Protein AF-A0A699ZDT5-F1 (afdb_monomer_lite)

Organism: Haematococcus lacustris (NCBI:txid44745)

pLDDT: mean 91.85, std 11.09, range [44.22, 98.12]

InterPro domains:
  IPR053844 Allophanate hydrolase, C-terminal domain [PF21986] (3-74)

Secondary structure (DSSP, 8-state):
----------------GGGHHHHHHHH--TTEEEEEEE-TTS-EEEEEEE-GGGTTTS-S---GGGSSHHHHHHHH--

Radius of gyration: 14.57 Å; chains: 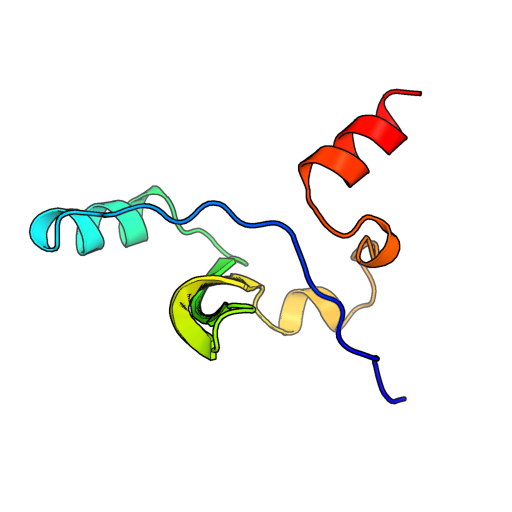1; bounding box: 39×36×28 Å

Structure (mmCIF, N/CA/C/O backbone):
data_AF-A0A699ZDT5-F1
#
_entry.id   AF-A0A699ZDT5-F1
#
loop_
_atom_site.group_PDB
_atom_site.id
_atom_site.type_symbol
_atom_site.label_atom_id
_atom_site.label_alt_id
_atom_site.label_comp_id
_atom_site.label_asym_id
_atom_site.label_entity_id
_atom_site.label_seq_id
_atom_site.pdbx_PDB_ins_code
_atom_site.Cartn_x
_atom_site.Cartn_y
_atom_site.Cartn_z
_atom_site.occupancy
_atom_site.B_iso_or_equiv
_atom_site.auth_seq_id
_atom_site.auth_comp_id
_atom_site.auth_asym_id
_atom_site.auth_atom_id
_atom_site.pdbx_PDB_model_num
ATOM 1 N N . MET A 1 1 ? 23.233 0.909 5.595 1.00 44.22 1 MET A N 1
ATOM 2 C CA . MET A 1 1 ? 22.702 2.280 5.707 1.00 44.22 1 MET A CA 1
ATOM 3 C C . MET A 1 1 ? 21.315 2.146 6.288 1.00 44.22 1 MET A C 1
ATOM 5 O O . MET A 1 1 ? 20.544 1.335 5.793 1.00 44.22 1 MET A O 1
ATOM 9 N N . GLU A 1 2 ? 21.059 2.811 7.404 1.00 44.81 2 GLU A N 1
ATOM 10 C CA . GLU A 1 2 ? 19.776 2.762 8.096 1.00 44.81 2 GLU A CA 1
ATOM 11 C C . GLU A 1 2 ? 18.804 3.648 7.308 1.00 44.81 2 GLU A C 1
ATOM 13 O O . GLU A 1 2 ? 18.910 4.873 7.330 1.00 44.81 2 GLU A O 1
ATOM 18 N N . HIS A 1 3 ? 17.929 3.042 6.504 1.00 55.97 3 HIS A N 1
ATOM 19 C CA . HIS A 1 3 ? 16.833 3.788 5.896 1.00 55.97 3 HIS A CA 1
ATOM 20 C C . HIS A 1 3 ? 15.861 4.125 7.023 1.00 55.97 3 HIS A C 1
ATOM 22 O O . HIS A 1 3 ? 15.134 3.253 7.496 1.00 55.97 3 HIS A O 1
ATOM 28 N N . ALA A 1 4 ? 15.895 5.368 7.503 1.00 73.94 4 ALA A N 1
ATOM 29 C CA . ALA A 1 4 ? 14.925 5.839 8.477 1.00 73.94 4 ALA A CA 1
ATOM 30 C C . ALA A 1 4 ? 13.521 5.700 7.870 1.00 73.94 4 ALA A C 1
ATOM 32 O O . ALA A 1 4 ? 13.234 6.276 6.817 1.00 73.94 4 ALA A O 1
ATOM 33 N N . GLY A 1 5 ? 12.667 4.900 8.510 1.00 83.44 5 GLY A N 1
ATOM 34 C CA . GLY A 1 5 ? 11.271 4.768 8.108 1.00 83.44 5 GLY A CA 1
ATOM 35 C C . GLY A 1 5 ? 10.560 6.120 8.177 1.00 83.44 5 GLY A C 1
ATOM 36 O O . GLY A 1 5 ? 10.853 6.946 9.042 1.00 83.44 5 GLY A O 1
ATOM 37 N N . ARG A 1 6 ? 9.619 6.348 7.260 1.00 92.00 6 ARG A N 1
ATOM 38 C CA . ARG A 1 6 ? 8.691 7.483 7.303 1.00 92.00 6 ARG A CA 1
ATOM 39 C C . ARG A 1 6 ? 7.262 6.982 7.455 1.00 92.00 6 ARG A C 1
ATOM 41 O O . ARG A 1 6 ? 6.957 5.844 7.108 1.00 92.00 6 ARG A O 1
ATOM 48 N N . GLN A 1 7 ? 6.408 7.846 7.986 1.00 94.50 7 GLN A N 1
ATOM 49 C CA . GLN A 1 7 ? 4.964 7.650 7.964 1.00 94.50 7 GLN A CA 1
ATOM 50 C C . GLN A 1 7 ? 4.412 8.102 6.609 1.00 94.50 7 GLN A C 1
ATOM 52 O O . GLN A 1 7 ? 4.950 9.024 5.990 1.00 94.50 7 GLN A O 1
ATOM 57 N N . PHE A 1 8 ? 3.348 7.441 6.160 1.00 96.38 8 PHE A N 1
ATOM 58 C CA . PHE A 1 8 ? 2.696 7.714 4.885 1.00 96.38 8 PHE A CA 1
ATOM 59 C C . PHE A 1 8 ? 1.191 7.855 5.091 1.00 96.38 8 PHE A C 1
ATOM 61 O O . PHE A 1 8 ? 0.598 7.060 5.820 1.00 96.38 8 PHE A O 1
ATOM 68 N N . GLU A 1 9 ? 0.565 8.822 4.423 1.00 97.38 9 GLU A N 1
ATOM 69 C CA . GLU A 1 9 ? -0.893 8.891 4.358 1.00 97.38 9 GLU A CA 1
ATOM 70 C C . GLU A 1 9 ? -1.465 7.660 3.647 1.00 97.38 9 GLU A C 1
ATOM 72 O O . GLU A 1 9 ? -1.000 7.263 2.572 1.00 97.38 9 GLU A O 1
ATOM 77 N N . VAL A 1 10 ? -2.508 7.079 4.239 1.00 97.56 10 VAL A N 1
ATOM 78 C CA . VAL A 1 10 ? -3.207 5.899 3.726 1.00 97.56 10 VAL A CA 1
ATOM 79 C C . VAL A 1 10 ? -4.717 6.079 3.827 1.00 97.56 10 VAL A C 1
ATOM 81 O O . VAL A 1 10 ? -5.222 6.824 4.664 1.00 97.56 10 VAL A O 1
ATOM 84 N N . GLU A 1 11 ? -5.450 5.351 2.990 1.00 97.81 11 GLU A N 1
ATOM 85 C CA . GLU A 1 11 ? -6.901 5.220 3.091 1.00 97.81 11 GLU A CA 1
ATOM 86 C C . GLU A 1 11 ? -7.231 3.790 3.540 1.00 97.81 11 GLU A C 1
ATOM 88 O O . GLU A 1 11 ? -6.779 2.820 2.925 1.00 97.81 11 GLU A O 1
ATOM 93 N N . VAL A 1 12 ? -8.021 3.646 4.608 1.00 97.19 12 VAL A N 1
ATOM 94 C CA . VAL A 1 12 ? -8.448 2.338 5.125 1.00 97.19 12 VAL A CA 1
ATOM 95 C C . VAL A 1 12 ? -9.851 2.025 4.618 1.00 97.19 12 VAL A C 1
ATOM 97 O O . VAL A 1 12 ? -10.794 2.778 4.851 1.00 97.19 12 VAL A O 1
ATOM 100 N N . TRP A 1 13 ? -9.989 0.882 3.948 1.00 97.00 13 TRP A N 1
ATOM 101 C CA . TRP A 1 13 ? -11.239 0.432 3.340 1.00 97.00 13 TRP A CA 1
ATOM 102 C C . TRP A 1 13 ? -11.674 -0.918 3.909 1.00 97.00 13 TRP A C 1
ATOM 104 O O . TRP A 1 13 ? -10.849 -1.797 4.159 1.00 97.00 13 TRP A O 1
ATOM 114 N N . SER A 1 14 ? -12.985 -1.114 4.063 1.00 96.38 14 SER A N 1
ATOM 115 C CA . SER A 1 14 ? -13.558 -2.423 4.374 1.00 96.38 14 SER A CA 1
ATOM 116 C C . SER A 1 14 ? -13.933 -3.156 3.085 1.00 96.38 14 SER A C 1
ATOM 118 O O . SER A 1 14 ? -14.682 -2.655 2.247 1.00 96.38 14 SER A O 1
ATOM 120 N N . LEU A 1 15 ? -13.407 -4.370 2.918 1.00 95.19 15 LEU A N 1
ATOM 121 C CA . LEU A 1 15 ? -13.729 -5.242 1.792 1.00 95.19 15 LEU A CA 1
ATOM 122 C C . LEU A 1 15 ? -14.478 -6.476 2.309 1.00 95.19 15 LEU A C 1
ATOM 124 O O . LEU A 1 15 ? -13.961 -7.169 3.189 1.00 95.19 15 LEU A O 1
ATOM 128 N N . PRO A 1 16 ? -15.663 -6.810 1.766 1.00 97.25 16 PRO A N 1
ATOM 129 C CA . PRO A 1 16 ? -16.326 -8.059 2.108 1.00 97.25 16 PRO A CA 1
ATOM 130 C C . PRO A 1 16 ? -15.423 -9.259 1.808 1.00 97.25 16 PRO A C 1
ATOM 132 O O . PRO A 1 16 ? -14.880 -9.369 0.708 1.00 97.25 16 PRO A O 1
ATOM 135 N N . LEU A 1 17 ? -15.301 -10.188 2.760 1.00 97.06 17 LEU A N 1
ATOM 136 C CA . LEU A 1 17 ? -14.370 -11.321 2.670 1.00 97.06 17 LEU A CA 1
ATOM 137 C C . LEU A 1 17 ? -14.551 -12.147 1.383 1.00 97.06 17 LEU A C 1
ATOM 139 O O . LEU A 1 17 ? -13.574 -12.565 0.766 1.00 97.06 17 LEU A O 1
ATOM 143 N N . HIS A 1 18 ? -15.794 -12.317 0.924 1.00 97.81 18 HIS A N 1
ATOM 144 C CA . HIS A 1 18 ? -16.107 -13.060 -0.300 1.00 97.81 18 HIS A CA 1
ATOM 145 C C . HIS A 1 18 ? -15.591 -12.388 -1.588 1.00 97.81 18 HIS A C 1
ATOM 147 O O . HIS A 1 18 ? -15.486 -13.048 -2.619 1.00 97.81 18 HIS A O 1
ATOM 153 N N . ASN A 1 19 ? -15.231 -11.100 -1.542 1.00 97.25 19 ASN A N 1
ATOM 154 C CA . ASN A 1 19 ? -14.655 -10.367 -2.672 1.00 97.25 19 ASN A CA 1
ATOM 155 C C . ASN A 1 19 ? -13.121 -10.373 -2.678 1.00 97.25 19 ASN A C 1
ATOM 157 O O . ASN A 1 19 ? -12.531 -9.999 -3.692 1.00 97.25 19 ASN A O 1
ATOM 161 N N . VAL A 1 20 ? -12.466 -10.819 -1.598 1.00 96.69 20 VAL A N 1
ATOM 162 C CA . VAL A 1 20 ? -10.999 -10.765 -1.456 1.00 96.69 20 VAL A CA 1
ATOM 163 C C . VAL A 1 20 ? -10.301 -11.509 -2.590 1.00 96.69 20 VAL A C 1
ATOM 165 O O . VAL A 1 20 ? -9.408 -10.953 -3.220 1.00 96.69 20 VAL A O 1
ATOM 168 N N . GLY A 1 21 ? -10.741 -12.724 -2.930 1.00 97.44 21 GLY A N 1
ATOM 169 C CA . GLY A 1 21 ? -10.121 -13.496 -4.014 1.00 97.44 21 GLY A CA 1
ATOM 170 C C . GLY A 1 21 ? -10.175 -12.780 -5.369 1.00 97.44 21 GLY A C 1
ATOM 171 O O . GLY A 1 21 ? -9.182 -12.742 -6.093 1.00 97.44 21 GLY A O 1
ATOM 172 N N . ARG A 1 22 ? -11.313 -12.150 -5.692 1.00 97.69 22 ARG A N 1
ATOM 173 C CA . ARG A 1 22 ? -11.470 -11.361 -6.922 1.00 97.69 22 ARG A CA 1
ATOM 174 C C . ARG A 1 22 ? -10.596 -10.110 -6.896 1.00 97.69 22 ARG A C 1
ATOM 176 O O . ARG A 1 22 ? -9.935 -9.820 -7.887 1.00 97.69 22 ARG A O 1
ATOM 183 N N . PHE A 1 23 ? -10.581 -9.397 -5.773 1.00 97.00 23 PHE A N 1
ATOM 184 C CA . PHE A 1 23 ? -9.756 -8.208 -5.585 1.00 97.00 23 PHE A CA 1
ATOM 185 C C . PHE A 1 23 ? -8.267 -8.518 -5.775 1.00 97.00 23 PHE A C 1
ATOM 187 O O . PHE A 1 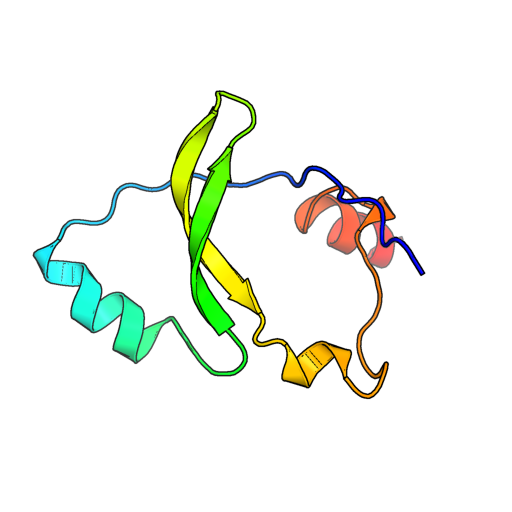23 ? -7.601 -7.836 -6.547 1.00 97.00 23 PHE A O 1
ATOM 194 N N . LEU A 1 24 ? -7.768 -9.590 -5.151 1.00 97.06 24 LEU A N 1
ATOM 195 C CA . LEU A 1 24 ? -6.380 -10.029 -5.304 1.00 97.06 24 LEU A CA 1
ATOM 196 C C . LEU A 1 24 ? -6.067 -10.411 -6.755 1.00 97.06 24 LEU A C 1
ATOM 198 O O . LEU A 1 24 ? -5.073 -9.958 -7.310 1.00 97.06 24 LEU A O 1
ATOM 202 N N . ARG A 1 25 ? -6.933 -11.205 -7.394 1.00 97.31 25 ARG A N 1
ATOM 203 C CA . ARG A 1 25 ? -6.726 -11.668 -8.773 1.00 97.31 25 ARG A CA 1
ATOM 204 C C . ARG A 1 25 ? -6.711 -10.520 -9.785 1.00 97.31 25 ARG A C 1
ATOM 206 O O . ARG A 1 25 ? -5.875 -10.517 -10.690 1.00 97.31 25 ARG A O 1
ATOM 213 N N . ASP A 1 26 ? -7.649 -9.585 -9.669 1.00 96.62 26 ASP A N 1
ATOM 214 C CA . ASP A 1 26 ? -7.895 -8.565 -10.693 1.00 96.62 26 ASP A CA 1
ATOM 215 C C . ASP A 1 26 ? -7.122 -7.267 -10.405 1.00 96.62 26 ASP A C 1
ATOM 217 O O . ASP A 1 26 ? -6.598 -6.660 -11.339 1.00 96.62 26 ASP A O 1
ATOM 221 N N . GLY A 1 27 ? -7.018 -6.865 -9.133 1.00 94.81 27 GLY A N 1
ATOM 222 C CA . GLY A 1 27 ? -6.500 -5.560 -8.707 1.00 94.81 27 GLY A C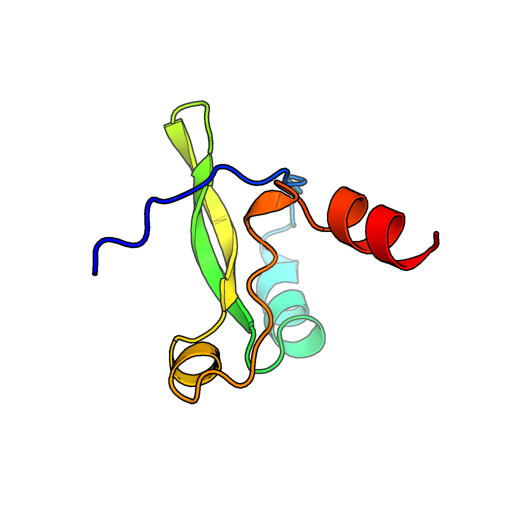A 1
ATOM 223 C C . GLY A 1 27 ? -5.057 -5.543 -8.201 1.00 94.81 27 GLY A C 1
ATOM 224 O O . GLY A 1 27 ? -4.438 -4.483 -8.212 1.00 94.81 27 GLY A O 1
ATOM 225 N N . VAL A 1 28 ? -4.494 -6.683 -7.786 1.00 96.50 28 VAL A N 1
ATOM 226 C CA . VAL A 1 28 ? -3.109 -6.755 -7.287 1.00 96.50 28 VAL A CA 1
ATOM 227 C C . VAL A 1 28 ? -2.226 -7.387 -8.359 1.00 96.50 28 VAL A C 1
ATOM 229 O O . VAL A 1 28 ? -2.420 -8.541 -8.744 1.00 96.50 28 VAL A O 1
ATOM 232 N N . LYS A 1 29 ? -1.280 -6.611 -8.892 1.00 95.62 29 LYS A N 1
ATOM 233 C CA . LYS A 1 29 ? -0.380 -7.025 -9.977 1.00 95.62 29 LYS A CA 1
ATOM 234 C C . LYS A 1 29 ? 1.070 -6.794 -9.576 1.00 95.62 29 LYS A C 1
ATOM 236 O O . LYS A 1 29 ? 1.326 -5.799 -8.900 1.00 95.62 29 LYS A O 1
ATOM 241 N N . PRO A 1 30 ? 2.010 -7.640 -10.034 1.00 94.06 30 PRO A N 1
ATOM 242 C CA . PRO A 1 30 ? 3.427 -7.398 -9.820 1.00 94.06 30 PRO A CA 1
ATOM 243 C C . PRO A 1 30 ? 3.815 -5.969 -10.230 1.00 94.06 30 PRO A C 1
ATOM 245 O O . PRO A 1 30 ? 3.375 -5.504 -11.288 1.00 94.06 30 PRO A O 1
ATOM 248 N N . PRO A 1 31 ? 4.609 -5.266 -9.408 1.00 93.69 31 PRO A N 1
ATOM 249 C CA . PRO A 1 31 ? 5.329 -5.776 -8.234 1.00 93.69 31 PRO A CA 1
ATOM 250 C C . PRO A 1 31 ? 4.597 -5.604 -6.885 1.00 93.69 31 PRO A C 1
ATOM 252 O O . PRO A 1 31 ? 5.231 -5.578 -5.829 1.00 93.69 31 PRO A O 1
ATOM 255 N N . LEU A 1 32 ? 3.283 -5.377 -6.899 1.00 96.19 32 LEU A N 1
ATOM 256 C CA . LEU A 1 32 ? 2.501 -5.155 -5.686 1.00 96.19 32 LEU A CA 1
ATOM 257 C C . LEU A 1 32 ? 2.083 -6.475 -5.037 1.00 96.19 32 LEU A C 1
ATOM 259 O O . LEU A 1 32 ? 1.686 -7.423 -5.717 1.00 96.19 32 LEU A O 1
ATOM 263 N N . CYS A 1 33 ? 2.068 -6.491 -3.707 1.00 95.88 33 CYS A N 1
ATOM 264 C CA . CYS A 1 33 ? 1.496 -7.564 -2.902 1.00 95.88 33 CYS A CA 1
ATOM 265 C C . CYS A 1 33 ? 0.638 -7.004 -1.755 1.00 95.88 33 CYS A C 1
ATOM 267 O O . CYS A 1 33 ? 0.640 -5.801 -1.494 1.00 95.88 33 CYS A O 1
ATOM 269 N N . ILE A 1 34 ? -0.131 -7.876 -1.092 1.00 97.38 34 ILE A N 1
ATOM 270 C CA . ILE A 1 34 ? -0.906 -7.527 0.107 1.00 97.38 34 ILE A CA 1
ATOM 271 C C . ILE A 1 34 ? -0.254 -8.179 1.321 1.00 97.38 34 ILE A C 1
ATOM 273 O O . ILE A 1 34 ? -0.126 -9.402 1.376 1.00 97.38 34 ILE A O 1
ATOM 277 N N . GLY A 1 35 ? 0.120 -7.358 2.296 1.00 96.69 35 GLY A N 1
ATOM 278 C CA . GLY A 1 35 ? 0.705 -7.785 3.563 1.00 96.69 35 GLY A CA 1
ATOM 279 C C . GLY A 1 35 ? 0.123 -7.010 4.737 1.00 96.69 35 GLY A C 1
ATOM 280 O O . GLY A 1 35 ? -0.864 -6.290 4.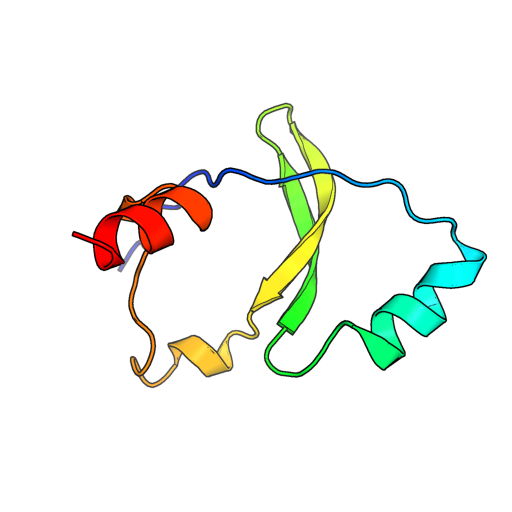582 1.00 96.69 35 GLY A O 1
ATOM 281 N N . ASP A 1 36 ? 0.716 -7.184 5.912 1.00 97.75 36 ASP A N 1
ATOM 282 C CA . ASP A 1 36 ? 0.355 -6.419 7.104 1.00 97.75 36 ASP A CA 1
ATOM 283 C C . ASP A 1 36 ? 1.076 -5.067 7.121 1.00 97.75 36 ASP A C 1
ATOM 285 O O . ASP A 1 36 ? 2.276 -4.987 6.855 1.00 97.75 36 ASP A O 1
ATOM 289 N N . VAL A 1 37 ? 0.332 -4.008 7.438 1.00 97.44 37 VAL A N 1
ATOM 290 C CA . VAL A 1 37 ? 0.842 -2.650 7.660 1.00 97.44 37 VAL A CA 1
ATOM 291 C C . VAL A 1 37 ? 0.475 -2.188 9.065 1.00 97.44 37 VAL A C 1
ATOM 293 O O . VAL A 1 37 ? -0.619 -2.479 9.549 1.00 97.44 37 VAL A O 1
ATOM 296 N N . LEU A 1 38 ? 1.392 -1.467 9.710 1.00 97.44 38 LEU A N 1
ATOM 297 C CA . LEU A 1 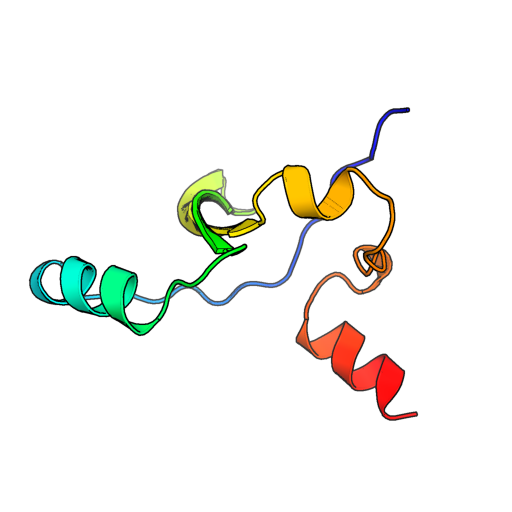38 ? 1.187 -0.848 11.018 1.00 97.44 38 LEU A CA 1
ATOM 298 C C . LEU A 1 38 ? 0.701 0.591 10.821 1.00 97.44 38 LEU A C 1
ATOM 300 O O . LEU A 1 38 ? 1.378 1.381 10.161 1.00 97.44 38 LEU A O 1
ATOM 304 N N . LEU A 1 39 ? -0.454 0.921 11.390 1.00 97.88 39 LEU A N 1
ATOM 305 C CA . LEU A 1 39 ? -0.978 2.283 11.412 1.00 97.88 39 LEU A CA 1
ATOM 306 C C . LEU A 1 39 ? -0.438 3.058 12.620 1.00 97.88 39 LEU A C 1
ATOM 308 O O . LEU A 1 39 ? 0.070 2.479 13.581 1.00 97.88 39 LEU A O 1
ATOM 312 N N . GLU A 1 40 ? -0.557 4.386 12.574 1.00 96.81 40 GLU A N 1
ATOM 313 C CA . GLU A 1 40 ? -0.098 5.278 13.649 1.00 96.81 40 GLU A CA 1
ATOM 314 C C . GLU A 1 40 ? -0.788 4.995 14.993 1.00 96.81 40 GLU A C 1
ATOM 316 O O . GLU A 1 40 ? -0.161 5.099 16.044 1.00 96.81 40 GLU A O 1
ATOM 321 N N . ASP A 1 41 ? -2.051 4.564 14.962 1.00 97.00 41 ASP A N 1
ATOM 322 C CA . ASP A 1 41 ? -2.808 4.171 16.155 1.00 97.00 41 ASP A CA 1
ATOM 323 C C . ASP A 1 41 ? -2.370 2.817 16.754 1.00 97.00 41 ASP A C 1
ATOM 325 O O . ASP A 1 41 ? -2.921 2.369 17.760 1.00 97.00 41 ASP A O 1
ATOM 329 N N . GLY A 1 42 ? -1.373 2.161 16.150 1.00 97.44 42 GLY A N 1
ATOM 330 C CA . GLY A 1 42 ? -0.839 0.867 16.565 1.00 97.44 42 GLY A CA 1
ATOM 331 C C . GLY A 1 42 ? -1.609 -0.340 16.025 1.00 97.44 42 GLY A C 1
ATOM 332 O O . GLY A 1 42 ? -1.206 -1.479 16.278 1.00 97.44 42 GLY A O 1
ATOM 333 N N . SER A 1 43 ? -2.697 -0.135 15.278 1.00 97.62 43 SER A N 1
ATOM 334 C CA . SER A 1 43 ? -3.433 -1.227 14.645 1.00 97.62 43 SER A CA 1
ATOM 335 C C . SER A 1 43 ? -2.659 -1.825 13.465 1.00 97.62 43 SER A C 1
ATOM 337 O O . SER A 1 43 ? -1.884 -1.152 12.784 1.00 97.62 43 SER A O 1
ATOM 339 N N . GLN A 1 44 ? -2.869 -3.122 13.223 1.00 98.12 44 GLN A N 1
ATOM 340 C CA . GLN A 1 44 ? -2.335 -3.826 12.058 1.00 98.12 44 GLN A CA 1
ATOM 341 C C . GLN A 1 44 ? -3.476 -4.192 11.113 1.00 98.12 44 GLN A C 1
ATOM 343 O O . GLN A 1 44 ? -4.435 -4.854 11.517 1.00 98.12 44 GLN A O 1
ATOM 348 N N . VAL A 1 45 ? -3.369 -3.771 9.855 1.00 98.00 45 VAL A N 1
ATOM 349 C CA . VAL A 1 45 ? -4.373 -4.028 8.813 1.00 98.00 45 VAL A CA 1
ATOM 350 C C . VAL A 1 45 ? -3.715 -4.570 7.548 1.00 98.00 45 VAL A C 1
ATOM 352 O O . VAL A 1 45 ? -2.498 -4.508 7.394 1.00 98.00 45 VAL A O 1
ATOM 355 N N . LYS A 1 46 ? -4.514 -5.098 6.613 1.00 97.94 46 LYS A N 1
ATOM 356 C CA . LYS A 1 46 ? -4.004 -5.468 5.287 1.00 97.94 46 LYS A CA 1
ATOM 357 C C . LYS A 1 46 ? -3.792 -4.221 4.428 1.00 97.94 46 LYS A C 1
ATOM 359 O O . LYS A 1 46 ? -4.705 -3.411 4.299 1.00 97.94 46 LYS A O 1
ATOM 364 N N . GLY A 1 47 ? -2.617 -4.104 3.815 1.00 97.44 47 GLY A N 1
ATOM 365 C CA . GLY A 1 47 ? -2.237 -2.986 2.953 1.00 97.44 47 GLY A CA 1
ATOM 366 C C . GLY A 1 47 ? -1.396 -3.419 1.754 1.00 97.44 47 GLY A C 1
ATOM 367 O O . GLY A 1 47 ? -0.895 -4.545 1.701 1.00 97.44 47 GLY A O 1
ATOM 368 N N . PHE A 1 48 ? -1.263 -2.518 0.779 1.00 97.12 48 PHE A N 1
ATOM 369 C CA . PHE A 1 48 ? -0.380 -2.711 -0.370 1.00 97.12 48 PHE A CA 1
ATOM 370 C C . PHE A 1 48 ? 1.085 -2.542 0.033 1.00 97.12 48 PHE A C 1
ATOM 372 O O . PHE A 1 48 ? 1.439 -1.584 0.715 1.00 97.12 48 PHE A O 1
ATOM 379 N N . LEU A 1 49 ? 1.929 -3.449 -0.448 1.00 95.75 49 LEU A N 1
ATOM 380 C CA . LEU A 1 49 ? 3.382 -3.409 -0.325 1.00 95.75 49 LEU A CA 1
ATOM 381 C C . LEU A 1 49 ? 4.015 -3.581 -1.713 1.00 95.75 49 LEU A C 1
ATOM 383 O O . LEU A 1 49 ? 3.368 -4.069 -2.641 1.00 95.75 49 LEU A O 1
ATOM 387 N N . GLY A 1 50 ? 5.282 -3.192 -1.846 1.00 93.25 50 GLY A N 1
ATOM 388 C CA . GLY A 1 50 ? 6.099 -3.475 -3.025 1.00 93.25 50 GLY A CA 1
ATOM 389 C C . GLY A 1 50 ? 7.087 -4.603 -2.745 1.00 93.25 50 GLY A C 1
ATOM 390 O O . GLY A 1 50 ? 7.727 -4.627 -1.694 1.00 93.25 50 GLY A O 1
ATOM 391 N N . GLU A 1 51 ? 7.229 -5.535 -3.681 1.00 93.31 51 GLU A N 1
ATOM 392 C CA . GLU A 1 51 ? 8.222 -6.602 -3.573 1.00 93.31 51 GLU A CA 1
ATOM 393 C C . GLU A 1 51 ? 9.658 -6.043 -3.599 1.00 93.31 51 GLU A C 1
ATOM 395 O O . GLU A 1 51 ? 9.995 -5.158 -4.387 1.00 93.31 51 GLU A O 1
ATOM 400 N N . GLY A 1 52 ? 10.540 -6.585 -2.750 1.00 89.88 52 GLY A N 1
ATOM 401 C CA . GLY A 1 52 ? 11.883 -6.031 -2.526 1.00 89.88 52 GLY A CA 1
ATOM 402 C C . GLY A 1 52 ? 12.795 -6.004 -3.759 1.00 89.88 52 GLY A C 1
ATOM 403 O O . GLY A 1 52 ? 13.738 -5.216 -3.809 1.00 89.88 52 GLY A O 1
ATOM 404 N N . TYR A 1 53 ? 12.509 -6.806 -4.790 1.00 89.75 53 TYR A N 1
ATOM 405 C CA . TYR A 1 53 ? 13.288 -6.779 -6.031 1.00 89.75 53 TYR A CA 1
ATOM 406 C C . TYR A 1 53 ? 13.163 -5.444 -6.783 1.00 89.75 53 TYR A C 1
ATOM 408 O O . TYR A 1 53 ? 14.051 -5.106 -7.561 1.00 89.75 53 TYR A O 1
ATOM 416 N N . VAL A 1 54 ? 12.093 -4.674 -6.550 1.00 88.56 54 VAL A N 1
ATOM 417 C CA . VAL A 1 54 ? 11.841 -3.389 -7.224 1.00 88.56 54 VAL A CA 1
ATOM 418 C C . VAL A 1 54 ? 12.884 -2.338 -6.865 1.00 88.56 54 VAL A C 1
ATOM 420 O O . VAL A 1 54 ? 13.255 -1.524 -7.703 1.00 88.56 54 VAL A O 1
ATOM 423 N N . VAL A 1 55 ? 13.363 -2.357 -5.622 1.00 86.25 55 VAL A N 1
ATOM 424 C CA . VAL A 1 55 ? 14.367 -1.403 -5.130 1.00 86.25 55 VAL A CA 1
ATOM 425 C C . VAL A 1 55 ? 15.798 -1.907 -5.330 1.00 86.25 55 VAL A C 1
ATOM 427 O O . VAL A 1 55 ? 16.742 -1.130 -5.224 1.00 86.25 55 VAL A O 1
ATOM 430 N N . ALA A 1 56 ? 15.984 -3.191 -5.654 1.00 84.75 56 ALA A N 1
ATOM 431 C CA . ALA A 1 56 ? 17.295 -3.843 -5.671 1.00 84.75 56 ALA A CA 1
ATOM 432 C C . ALA A 1 56 ? 18.273 -3.279 -6.721 1.00 84.75 56 ALA A C 1
ATOM 434 O O . ALA A 1 56 ? 19.486 -3.401 -6.565 1.00 84.75 56 ALA A O 1
ATOM 435 N N . ASN A 1 57 ? 17.767 -2.666 -7.789 1.00 80.12 57 ASN A N 1
ATOM 436 C CA . ASN A 1 57 ? 18.560 -2.112 -8.888 1.00 80.12 57 ASN A CA 1
ATOM 437 C C . ASN A 1 57 ? 18.620 -0.568 -8.883 1.00 80.12 57 ASN A C 1
ATOM 439 O O . ASN A 1 57 ? 19.104 0.012 -9.852 1.00 80.12 57 ASN A O 1
ATOM 443 N N . ASN A 1 58 ? 18.124 0.096 -7.828 1.00 73.44 58 ASN A N 1
ATOM 444 C CA . ASN A 1 58 ? 18.009 1.559 -7.726 1.00 73.44 58 ASN A CA 1
ATOM 445 C C . ASN A 1 58 ? 17.257 2.231 -8.896 1.00 73.44 58 ASN A C 1
ATOM 447 O O . ASN A 1 58 ? 17.462 3.414 -9.158 1.00 73.44 58 ASN A O 1
ATOM 451 N N . SER A 1 59 ? 16.386 1.511 -9.613 1.00 80.38 59 SER A N 1
ATOM 452 C CA . SER A 1 59 ? 15.627 2.081 -10.736 1.00 80.38 59 SER A CA 1
ATOM 453 C C . SER A 1 59 ? 14.325 2.769 -10.316 1.00 80.38 59 SER A C 1
ATOM 455 O O . SER A 1 59 ? 13.500 3.082 -11.173 1.00 80.38 59 SER A O 1
ATOM 457 N N . VAL A 1 60 ? 14.104 2.962 -9.015 1.00 89.12 60 VAL A N 1
ATOM 458 C CA . VAL A 1 60 ? 12.898 3.590 -8.471 1.00 89.12 60 VAL A CA 1
ATOM 459 C C . VAL A 1 60 ? 13.233 4.865 -7.716 1.00 89.12 60 VAL A C 1
ATOM 461 O O . VAL A 1 60 ? 14.224 4.944 -6.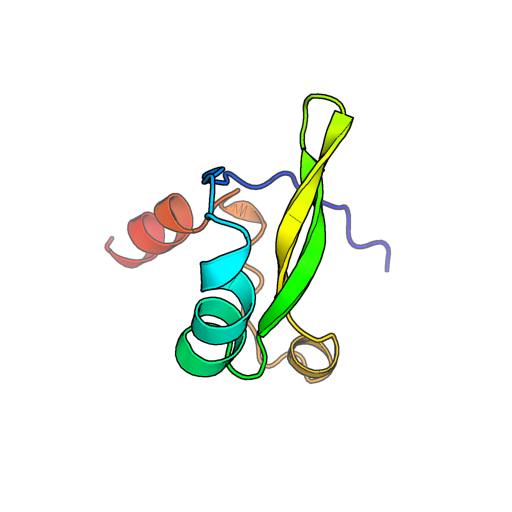995 1.00 89.12 60 VAL A O 1
ATOM 464 N N . GLU A 1 61 ? 12.395 5.877 -7.917 1.00 90.88 61 GLU A N 1
ATOM 465 C CA . GLU A 1 61 ? 12.511 7.172 -7.253 1.00 90.88 61 GLU A CA 1
ATOM 466 C C . GLU A 1 61 ? 12.080 7.036 -5.785 1.00 90.88 61 GLU A C 1
ATOM 468 O O . GLU A 1 61 ? 10.977 6.567 -5.499 1.00 90.88 61 GLU A O 1
ATOM 473 N N . ASP A 1 62 ? 12.934 7.462 -4.850 1.00 91.38 62 ASP A N 1
ATOM 474 C CA . ASP A 1 62 ? 12.534 7.597 -3.449 1.00 91.38 62 ASP A CA 1
ATOM 475 C C . ASP A 1 62 ? 11.650 8.838 -3.283 1.00 91.38 62 ASP A C 1
ATOM 477 O O . ASP A 1 62 ? 12.107 9.985 -3.319 1.00 91.38 62 ASP A O 1
ATOM 481 N N . ILE A 1 63 ? 10.360 8.589 -3.078 1.00 93.62 63 ILE A N 1
ATOM 482 C CA . ILE A 1 63 ? 9.348 9.625 -2.871 1.00 93.62 63 ILE A CA 1
ATOM 483 C C . ILE A 1 63 ? 8.985 9.807 -1.393 1.00 93.62 63 ILE A C 1
ATOM 485 O O . ILE A 1 63 ? 8.040 10.527 -1.074 1.00 93.62 63 ILE A O 1
ATOM 489 N N . SER A 1 64 ? 9.723 9.189 -0.467 1.00 93.62 64 SER A N 1
ATOM 490 C CA . SER A 1 64 ? 9.346 9.143 0.950 1.00 93.62 64 SER A CA 1
ATOM 491 C C . SER A 1 64 ? 9.238 10.525 1.592 1.00 93.62 64 SER A C 1
ATOM 493 O O . SER A 1 64 ? 8.455 10.716 2.516 1.00 93.62 64 SER A O 1
ATOM 495 N N . GLN A 1 65 ? 9.987 11.511 1.090 1.00 94.31 65 GLN A N 1
ATOM 496 C CA . GLN A 1 65 ? 9.939 12.898 1.566 1.00 94.31 65 GLN A CA 1
ATOM 497 C C . GLN A 1 65 ? 8.562 13.566 1.429 1.00 94.31 65 GLN A C 1
ATOM 499 O O . GLN A 1 65 ? 8.293 14.528 2.140 1.00 94.31 65 GLN A O 1
ATOM 504 N N . TRP A 1 66 ? 7.697 13.056 0.548 1.00 95.62 66 TRP A N 1
ATOM 505 C CA . TRP A 1 66 ? 6.366 13.614 0.314 1.00 95.62 66 TRP A CA 1
ATOM 506 C C . TRP A 1 66 ? 5.316 13.106 1.305 1.00 95.62 66 TRP A C 1
ATOM 508 O O . TRP A 1 66 ? 4.217 13.646 1.337 1.00 95.62 66 TRP A O 1
ATOM 518 N N . GLY A 1 67 ? 5.618 12.065 2.093 1.00 95.06 67 GLY A N 1
ATOM 519 C CA . GLY A 1 67 ? 4.703 11.532 3.111 1.00 95.06 67 GLY A CA 1
ATOM 520 C C . GLY A 1 67 ? 3.395 10.944 2.564 1.00 95.06 67 GLY A C 1
ATOM 521 O O . GLY A 1 67 ? 2.519 10.583 3.338 1.00 95.06 67 GLY A O 1
ATOM 522 N N . GLY A 1 68 ? 3.230 10.828 1.244 1.00 96.00 68 GLY A N 1
ATOM 523 C CA . GLY A 1 68 ? 2.011 10.305 0.636 1.00 96.00 68 GLY A CA 1
ATOM 524 C C . GLY A 1 68 ? 1.975 10.476 -0.880 1.00 96.00 68 GLY A C 1
ATOM 525 O O . GLY A 1 68 ? 2.620 11.356 -1.454 1.00 96.00 68 GLY A O 1
ATOM 526 N N . TRP A 1 69 ? 1.185 9.628 -1.543 1.00 96.12 69 TRP A N 1
ATOM 527 C CA . TRP A 1 69 ? 1.090 9.603 -3.007 1.00 96.12 69 TRP A CA 1
ATOM 528 C C . TRP A 1 69 ? 0.481 10.885 -3.585 1.00 96.12 69 TRP A C 1
ATOM 530 O O . TRP A 1 69 ? 0.976 11.424 -4.572 1.00 96.12 69 TRP A O 1
ATOM 540 N N . ARG A 1 70 ? -0.569 11.415 -2.942 1.00 96.56 70 ARG A N 1
ATOM 541 C CA . ARG A 1 70 ? -1.244 12.648 -3.381 1.00 96.56 70 ARG A CA 1
ATOM 542 C C . ARG A 1 70 ? -0.298 13.854 -3.355 1.00 96.56 70 ARG A C 1
ATOM 544 O O . ARG A 1 70 ? -0.287 14.626 -4.309 1.00 96.56 70 ARG A O 1
ATOM 551 N N . ALA A 1 71 ? 0.521 13.980 -2.310 1.00 96.88 71 ALA A N 1
ATOM 552 C CA . ALA A 1 71 ? 1.509 15.050 -2.184 1.00 96.88 71 ALA A CA 1
ATOM 553 C C . ALA A 1 71 ? 2.617 14.950 -3.249 1.00 96.88 71 ALA A C 1
ATOM 555 O O . ALA A 1 71 ? 2.951 15.956 -3.873 1.00 96.88 71 ALA A O 1
ATOM 556 N N . TYR A 1 72 ? 3.123 13.742 -3.526 1.00 96.75 72 TYR A N 1
ATOM 557 C CA . TYR A 1 72 ? 4.079 13.515 -4.618 1.00 96.75 72 TYR A CA 1
ATOM 558 C C . TYR A 1 72 ? 3.496 13.876 -5.994 1.00 96.75 72 TYR A C 1
ATOM 560 O O . TYR A 1 72 ? 4.145 14.538 -6.799 1.00 96.75 72 TYR A O 1
ATOM 568 N N . LEU A 1 73 ? 2.249 13.487 -6.280 1.00 96.75 73 LEU A N 1
ATOM 569 C CA . LEU A 1 73 ? 1.610 13.857 -7.546 1.00 96.75 73 LEU A CA 1
ATOM 570 C C . LEU A 1 73 ? 1.432 15.375 -7.679 1.00 96.75 73 LEU A C 1
ATOM 572 O O . LEU A 1 73 ? 1.661 15.922 -8.757 1.00 96.75 73 LEU A O 1
ATOM 576 N N . ALA A 1 74 ? 1.076 16.064 -6.591 1.00 96.88 74 ALA A N 1
ATOM 577 C CA . ALA A 1 74 ? 0.978 17.521 -6.580 1.00 96.88 74 ALA A CA 1
ATOM 578 C C . ALA A 1 74 ? 2.334 18.195 -6.851 1.00 96.88 74 ALA A C 1
ATOM 580 O O . ALA A 1 74 ? 2.380 19.198 -7.558 1.00 96.88 74 ALA A O 1
ATOM 581 N N . SER A 1 75 ? 3.444 17.626 -6.366 1.00 96.06 75 SER A N 1
ATOM 582 C CA . SER A 1 75 ? 4.782 18.175 -6.611 1.00 96.06 75 SER A CA 1
ATOM 583 C C . SER A 1 75 ? 5.270 18.013 -8.052 1.00 96.06 75 SER A C 1
ATOM 585 O O . SER A 1 75 ? 6.185 18.720 -8.460 1.00 96.06 75 SER A O 1
ATOM 587 N N . LYS A 1 76 ? 4.710 17.064 -8.813 1.00 92.69 76 LYS A N 1
ATOM 588 C CA . LYS A 1 76 ? 5.027 16.847 -10.237 1.00 92.69 76 LYS A CA 1
ATOM 589 C C . LYS A 1 76 ? 4.178 17.705 -11.181 1.00 92.69 76 LYS A C 1
ATOM 591 O O . LYS A 1 76 ? 4.505 17.793 -12.358 1.00 92.69 76 LYS A O 1
ATOM 596 N N . ALA A 1 77 ? 3.080 18.283 -10.692 1.00 83.56 77 ALA A N 1
ATOM 597 C CA . ALA A 1 77 ? 2.165 19.108 -11.482 1.00 83.56 77 ALA A CA 1
ATOM 598 C C . ALA A 1 77 ? 2.558 20.601 -11.527 1.00 83.56 77 ALA A C 1
ATOM 600 O O . ALA A 1 77 ? 1.853 21.385 -12.164 1.00 83.56 77 ALA A O 1
ATOM 601 N N . ALA A 1 78 ? 3.638 20.979 -10.837 1.00 55.59 78 ALA A N 1
ATOM 602 C CA . ALA A 1 78 ? 4.181 22.336 -10.766 1.00 55.59 78 ALA A CA 1
ATOM 603 C C . ALA A 1 78 ? 5.286 22.586 -11.803 1.00 55.59 78 ALA A C 1
ATOM 605 O O . ALA A 1 78 ? 6.014 21.625 -12.142 1.00 55.59 78 ALA A O 1
#

Sequence (78 aa):
MEHAGRQFEVEVWSLPLHNVGRFLRDGVKPPLCIGDVLLEDGSQVKGFLGEGYVVANNSVEDISQWGGWRAYLASKAA

Foldseek 3Di:
DDPDDAAADDDDDDDDPVCVVVCCVPPADPQKDWDWDADPVRDIDIDIDGDPVVPVVVPDDPPRVQRYDVSSVVVVVD